Protein AF-A0A2E2W330-F1 (afdb_monomer_lite)

Secondary structure (DSSP, 8-state):
---SHHHHHHHHHHHHHHH--SSHHHHHHHHHHHHSEEEHHHHHHHS--SSSSGGGGHHHHHHHHHTSEEEE-S-TT--GGGS-HHHHHHHHHIIIII-TT--BTTB---SS-STTSEEEE-HHHHHHHHHHHHHHHHHHHHHHHHHHHHHHHHHHHHHHHHTS----

pLDDT: mean 71.26, std 13.0, range [30.3, 93.94]

Sequence (168 aa):
MHSNNYYDGKAIINILLVAMSISEPLRLLKALSVEGSLTCGQASELIKKKSNDHRDYHPLAILFCAGYVNIDTKDSSRTFASQGIHQLSIFLYMMLSLGPGKPYLGQFVSGSGFDKEILYITAEGHFKLDELAQKRSERIWAILIGIAVGISVAVISNHVIANVPVCN

Structure (mmCIF, N/CA/C/O backbone):
data_AF-A0A2E2W330-F1
#
_entry.id   AF-A0A2E2W330-F1
#
loop_
_atom_site.group_PDB
_atom_site.id
_atom_site.type_symbol
_atom_site.label_atom_id
_atom_site.label_alt_id
_atom_site.label_comp_id
_atom_site.label_asym_id
_atom_site.label_entity_id
_atom_site.label_seq_id
_atom_site.pdbx_PDB_ins_code
_atom_site.Cartn_x
_atom_site.Cartn_y
_atom_site.Cartn_z
_atom_site.occupancy
_atom_site.B_iso_or_equiv
_atom_site.auth_seq_id
_atom_site.auth_comp_id
_atom_site.auth_asym_id
_atom_site.auth_atom_id
_atom_site.pdbx_PDB_model_num
ATOM 1 N N . MET A 1 1 ? -30.738 9.451 -8.325 1.00 30.30 1 MET A N 1
ATOM 2 C CA . MET A 1 1 ? -29.560 9.843 -9.131 1.00 30.30 1 MET A CA 1
ATOM 3 C C . MET A 1 1 ? -28.392 10.123 -8.185 1.00 30.30 1 MET A C 1
ATOM 5 O O . MET A 1 1 ? -28.268 11.237 -7.708 1.00 30.30 1 MET A O 1
ATOM 9 N N . HIS A 1 2 ? -27.581 9.120 -7.837 1.00 33.72 2 HIS A N 1
ATOM 10 C CA . HIS A 1 2 ? -26.405 9.300 -6.967 1.00 33.72 2 HIS A CA 1
ATOM 11 C C . HIS A 1 2 ? -25.305 8.326 -7.403 1.00 33.72 2 HIS A C 1
ATOM 13 O O . HIS A 1 2 ? -25.147 7.255 -6.836 1.00 33.72 2 HIS A O 1
ATOM 19 N N . SER A 1 3 ? -24.596 8.649 -8.484 1.00 35.03 3 SER A N 1
ATOM 20 C CA . SER A 1 3 ? -23.411 7.890 -8.902 1.00 35.03 3 SER A CA 1
ATOM 21 C C . SER A 1 3 ? -22.588 8.727 -9.877 1.00 35.03 3 SER A C 1
ATOM 23 O O . SER A 1 3 ? -22.631 8.515 -11.080 1.00 35.03 3 SER A O 1
ATOM 25 N N . ASN A 1 4 ? -21.919 9.764 -9.368 1.00 33.81 4 ASN A N 1
ATOM 26 C CA . ASN A 1 4 ? -20.904 10.476 -10.158 1.00 33.81 4 ASN A CA 1
ATOM 27 C C . ASN A 1 4 ? -19.689 10.937 -9.334 1.00 33.81 4 ASN 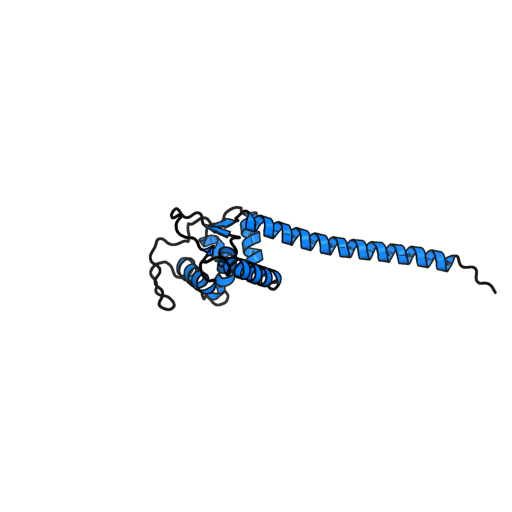A C 1
ATOM 29 O O . ASN A 1 4 ? -18.623 11.130 -9.896 1.00 33.81 4 ASN A O 1
ATOM 33 N N . ASN A 1 5 ? -19.792 11.019 -8.000 1.00 38.75 5 ASN A N 1
ATOM 34 C CA . ASN A 1 5 ? -18.665 11.416 -7.137 1.00 38.75 5 ASN A CA 1
ATOM 35 C C . ASN A 1 5 ? -17.733 10.263 -6.715 1.00 38.75 5 ASN A C 1
ATOM 37 O O . ASN A 1 5 ? -16.618 10.511 -6.268 1.00 38.75 5 ASN A O 1
ATOM 41 N N . TYR A 1 6 ? -18.157 9.001 -6.843 1.00 39.78 6 TYR A N 1
ATOM 42 C CA . TYR A 1 6 ? -17.355 7.854 -6.386 1.00 39.78 6 TYR A CA 1
ATOM 43 C C . TYR A 1 6 ? -16.160 7.561 -7.312 1.00 39.78 6 TYR A C 1
ATOM 45 O O . TYR A 1 6 ? -15.065 7.242 -6.850 1.00 39.78 6 TYR A O 1
ATOM 53 N N . TYR A 1 7 ? -16.350 7.731 -8.624 1.00 41.66 7 TYR A N 1
ATOM 54 C CA . TYR A 1 7 ? -15.298 7.516 -9.621 1.00 41.66 7 TYR A CA 1
ATOM 55 C C . TYR A 1 7 ? -14.249 8.635 -9.619 1.00 41.66 7 TYR A C 1
ATOM 57 O O . TYR A 1 7 ? -13.062 8.352 -9.775 1.00 41.66 7 TYR A O 1
ATOM 65 N N . ASP A 1 8 ? -14.668 9.877 -9.358 1.00 46.28 8 ASP A N 1
ATOM 66 C CA . ASP A 1 8 ? -13.765 11.029 -9.247 1.00 46.28 8 ASP A CA 1
ATOM 67 C C . ASP A 1 8 ? -12.887 10.924 -7.986 1.00 46.28 8 ASP A C 1
ATOM 69 O O . ASP A 1 8 ? -11.666 11.054 -8.042 1.00 46.28 8 ASP A O 1
ATOM 73 N N . GLY A 1 9 ? -13.475 10.502 -6.858 1.00 51.41 9 GLY A N 1
ATOM 74 C CA . GLY A 1 9 ? -12.732 10.189 -5.635 1.00 51.41 9 GLY A CA 1
ATOM 75 C C . GLY A 1 9 ? -11.683 9.089 -5.831 1.00 51.41 9 GLY A C 1
ATOM 76 O O . GLY A 1 9 ? -10.538 9.265 -5.422 1.00 51.41 9 GLY A O 1
ATOM 77 N N . LYS A 1 10 ? -12.018 7.982 -6.514 1.00 53.72 10 LYS A N 1
ATOM 78 C CA . LYS A 1 10 ? -11.046 6.915 -6.833 1.00 53.72 10 LYS A CA 1
ATOM 79 C C . LYS A 1 10 ? -9.922 7.409 -7.750 1.00 53.72 10 LYS A C 1
ATOM 81 O O . LYS A 1 10 ? -8.773 7.017 -7.547 1.00 53.72 10 LYS A O 1
ATOM 86 N N . ALA A 1 11 ? -10.218 8.266 -8.729 1.00 54.50 11 ALA A N 1
ATOM 87 C CA . ALA A 1 11 ? -9.212 8.849 -9.616 1.00 54.50 11 ALA A CA 1
ATOM 88 C C . ALA A 1 11 ? -8.276 9.803 -8.860 1.00 54.50 11 ALA A C 1
ATOM 90 O O . ALA A 1 11 ? -7.059 9.667 -8.968 1.00 54.50 11 ALA A O 1
ATOM 91 N N . ILE A 1 12 ? -8.823 10.691 -8.024 1.00 57.19 12 ILE A N 1
ATOM 92 C CA . ILE A 1 12 ? -8.052 11.599 -7.167 1.00 57.19 12 ILE A CA 1
ATOM 93 C C . ILE A 1 12 ? -7.207 10.808 -6.171 1.00 57.19 12 ILE A C 1
ATOM 95 O O . ILE A 1 12 ? -6.036 11.123 -6.002 1.00 57.19 12 ILE A O 1
ATOM 99 N N . ILE A 1 13 ? -7.748 9.748 -5.562 1.00 61.12 13 ILE A N 1
ATOM 100 C CA . ILE A 1 13 ? -7.004 8.868 -4.654 1.00 61.12 13 ILE A CA 1
ATOM 101 C C . ILE A 1 13 ? -5.895 8.136 -5.406 1.00 61.12 13 ILE A C 1
ATOM 103 O O . ILE A 1 13 ? -4.787 8.066 -4.892 1.00 61.12 13 ILE A O 1
ATOM 107 N N . ASN A 1 14 ? -6.138 7.643 -6.623 1.00 60.03 14 ASN A N 1
ATOM 108 C CA . ASN A 1 14 ? -5.099 7.027 -7.450 1.00 60.03 14 ASN A CA 1
ATOM 109 C C . ASN A 1 14 ? -4.003 8.022 -7.832 1.00 60.03 14 ASN A C 1
ATOM 111 O O . ASN A 1 14 ? -2.825 7.683 -7.753 1.00 60.03 14 ASN A O 1
ATOM 115 N N . ILE A 1 15 ? -4.371 9.248 -8.204 1.00 60.06 15 ILE A N 1
ATOM 116 C CA . ILE A 1 15 ? -3.423 10.325 -8.494 1.00 60.06 15 ILE A CA 1
ATOM 117 C C . ILE A 1 15 ? -2.651 10.689 -7.227 1.00 60.06 15 ILE A C 1
ATOM 119 O O . ILE A 1 15 ? -1.437 10.809 -7.299 1.00 60.06 15 ILE A O 1
ATOM 123 N N . LEU A 1 16 ? -3.295 10.775 -6.060 1.00 57.78 16 LEU A N 1
ATOM 124 C CA . LEU A 1 16 ? -2.633 10.990 -4.772 1.00 57.78 16 LEU A CA 1
ATOM 125 C C . LEU A 1 16 ? -1.706 9.828 -4.417 1.00 57.78 16 LEU A C 1
ATOM 127 O O . LEU A 1 16 ? -0.609 10.077 -3.946 1.00 57.78 16 LEU A O 1
ATOM 131 N N . LEU A 1 17 ? -2.093 8.576 -4.665 1.00 59.75 17 LEU A N 1
ATOM 132 C CA . LEU A 1 17 ? -1.270 7.396 -4.386 1.00 59.75 17 LEU A CA 1
ATOM 133 C C . LEU A 1 17 ? -0.041 7.330 -5.303 1.00 59.75 17 LEU A C 1
ATOM 135 O O . LEU A 1 17 ? 1.028 6.903 -4.880 1.00 59.75 17 LEU A O 1
ATOM 139 N N . VAL A 1 18 ? -0.199 7.753 -6.560 1.00 56.22 18 VAL A N 1
ATOM 140 C CA . VAL A 1 18 ? 0.872 7.803 -7.565 1.00 56.22 18 VAL A CA 1
ATOM 141 C C . VAL A 1 18 ? 1.773 9.029 -7.360 1.00 56.22 18 VAL A C 1
ATOM 143 O O . VAL A 1 18 ? 2.989 8.915 -7.496 1.00 56.22 18 VAL A O 1
ATOM 146 N N . ALA A 1 19 ? 1.204 10.183 -6.999 1.00 51.47 19 ALA A N 1
ATOM 147 C CA . ALA A 1 19 ? 1.928 11.419 -6.696 1.00 51.47 19 ALA A CA 1
ATOM 148 C C . ALA A 1 19 ? 2.640 11.344 -5.337 1.00 51.47 19 ALA A C 1
ATOM 150 O O . ALA A 1 19 ? 3.759 11.836 -5.198 1.00 51.47 19 ALA A O 1
ATOM 151 N N . MET A 1 20 ? 2.058 10.643 -4.359 1.00 52.72 20 MET A N 1
ATOM 152 C CA . MET A 1 20 ? 2.737 10.195 -3.141 1.00 52.72 20 MET A CA 1
ATOM 153 C C . MET A 1 20 ? 3.604 8.972 -3.449 1.00 52.72 20 MET A C 1
ATOM 155 O O . MET A 1 20 ? 3.450 7.896 -2.876 1.00 52.72 20 MET A O 1
ATOM 159 N N . SER A 1 21 ? 4.597 9.150 -4.319 1.00 45.47 21 SER A N 1
ATOM 160 C CA . SER A 1 21 ? 5.654 8.162 -4.566 1.00 45.47 21 SER A CA 1
ATOM 161 C C . SER A 1 21 ? 6.605 7.965 -3.356 1.00 45.47 21 SER A C 1
ATOM 163 O O . SER A 1 21 ? 7.706 7.437 -3.506 1.00 45.47 21 SER A O 1
ATOM 165 N N . ILE A 1 22 ? 6.203 8.372 -2.148 1.00 48.81 22 ILE A N 1
ATOM 166 C CA . ILE A 1 22 ? 6.927 8.293 -0.872 1.00 48.81 22 ILE A CA 1
ATOM 167 C C . ILE A 1 22 ? 5.837 8.144 0.205 1.00 48.81 22 ILE A C 1
ATOM 169 O O . ILE A 1 22 ? 4.972 9.001 0.306 1.00 48.81 22 ILE A O 1
ATOM 173 N N . SER A 1 23 ? 5.720 7.141 1.063 1.00 62.56 23 SER A N 1
ATOM 174 C CA . SER A 1 23 ? 6.437 5.888 1.313 1.00 62.56 23 SER A CA 1
ATOM 175 C C . SER A 1 23 ? 5.559 4.963 2.176 1.00 62.56 23 SER A C 1
ATOM 177 O O . SER A 1 23 ? 5.756 3.761 2.158 1.00 62.56 23 SER A O 1
ATOM 179 N N . GLU A 1 24 ? 4.573 5.485 2.912 1.00 68.50 24 GLU A N 1
ATOM 180 C CA . GLU A 1 24 ? 3.872 4.751 3.974 1.00 68.50 24 GLU A CA 1
ATOM 181 C C . GLU A 1 24 ? 2.694 3.870 3.507 1.00 68.50 24 GLU A C 1
ATOM 183 O O . GLU A 1 24 ? 2.729 2.677 3.803 1.00 68.50 24 GLU A O 1
ATOM 188 N N . PRO A 1 25 ? 1.687 4.353 2.741 1.00 68.69 25 PRO A N 1
ATOM 189 C CA . PRO A 1 25 ? 0.528 3.519 2.392 1.00 68.69 25 PRO A CA 1
ATOM 190 C C . PRO A 1 25 ? 0.916 2.344 1.487 1.00 68.69 25 PRO A C 1
ATOM 192 O O . PRO A 1 25 ? 0.421 1.236 1.659 1.00 68.69 25 PRO A O 1
ATOM 195 N N . LEU A 1 26 ? 1.869 2.544 0.571 1.00 70.06 26 LEU A N 1
ATOM 196 C CA . LEU A 1 26 ? 2.390 1.463 -0.266 1.00 70.06 26 LEU A CA 1
ATOM 197 C C . LEU A 1 26 ? 3.225 0.453 0.538 1.00 70.06 26 LEU A C 1
ATOM 199 O O . LEU A 1 26 ? 3.198 -0.735 0.232 1.00 70.06 26 LEU A O 1
ATOM 203 N N . ARG A 1 27 ? 3.974 0.902 1.558 1.00 72.38 27 ARG A N 1
ATOM 204 C CA . ARG A 1 27 ? 4.721 -0.002 2.450 1.00 72.38 27 ARG A CA 1
ATOM 205 C C . ARG A 1 27 ? 3.774 -0.858 3.278 1.00 72.38 27 ARG A C 1
ATOM 207 O O . ARG A 1 27 ? 4.003 -2.057 3.354 1.00 72.38 27 ARG A O 1
ATOM 214 N N . LEU A 1 28 ? 2.713 -0.262 3.821 1.00 74.69 28 LEU A N 1
ATOM 215 C CA . LEU A 1 28 ? 1.645 -0.977 4.525 1.00 74.69 28 LEU A CA 1
ATOM 216 C C . LEU A 1 28 ? 0.955 -1.990 3.614 1.00 74.69 28 LEU A C 1
ATOM 218 O O . LEU A 1 28 ? 0.833 -3.151 3.984 1.00 74.69 28 LEU A O 1
ATOM 222 N N . LEU A 1 29 ? 0.589 -1.586 2.395 1.00 73.19 29 LEU A N 1
ATOM 223 C CA . LEU A 1 29 ? -0.032 -2.488 1.426 1.00 73.19 29 LEU A CA 1
ATOM 224 C C . LEU A 1 29 ? 0.919 -3.625 1.016 1.00 73.19 29 LEU A C 1
ATOM 226 O O . LEU A 1 29 ? 0.519 -4.778 0.926 1.00 73.19 29 LEU A O 1
ATOM 230 N N . LYS A 1 30 ? 2.208 -3.340 0.816 1.00 73.25 30 LYS A N 1
ATOM 231 C CA . LYS A 1 30 ? 3.192 -4.380 0.496 1.00 73.25 30 LYS A CA 1
ATOM 232 C C . LYS A 1 30 ? 3.429 -5.330 1.673 1.00 73.25 30 LYS A C 1
ATOM 234 O O . LYS A 1 30 ? 3.554 -6.525 1.440 1.00 73.25 30 LYS A O 1
ATOM 239 N N . ALA A 1 31 ? 3.484 -4.820 2.904 1.00 73.12 31 ALA A N 1
ATOM 240 C CA . ALA A 1 31 ? 3.608 -5.641 4.108 1.00 73.12 31 ALA A CA 1
ATOM 241 C C . ALA A 1 31 ? 2.405 -6.584 4.247 1.00 73.12 31 ALA A C 1
ATOM 243 O O . ALA A 1 31 ? 2.591 -7.794 4.340 1.00 73.12 31 ALA A O 1
ATOM 244 N N . LEU A 1 32 ? 1.185 -6.053 4.094 1.00 75.06 32 LEU A N 1
ATOM 245 C CA . LEU A 1 32 ? -0.031 -6.866 4.076 1.00 75.06 32 LEU A CA 1
ATOM 246 C C . LEU A 1 32 ? -0.020 -7.933 2.979 1.00 75.06 32 LEU A C 1
ATOM 248 O O . LEU A 1 32 ? -0.467 -9.049 3.210 1.00 75.06 32 LEU A O 1
ATOM 252 N N . SER A 1 33 ? 0.490 -7.611 1.788 1.00 70.94 33 SER A N 1
ATOM 253 C CA . SER A 1 33 ? 0.550 -8.571 0.682 1.00 70.94 33 SER A CA 1
ATOM 254 C C . SER A 1 33 ? 1.536 -9.711 0.925 1.00 70.94 33 SER A C 1
ATOM 256 O O . SER A 1 33 ? 1.382 -10.760 0.307 1.00 70.94 33 SER A O 1
ATOM 258 N N . VAL A 1 34 ? 2.564 -9.506 1.752 1.00 70.62 34 VAL A N 1
ATOM 259 C CA . VAL A 1 34 ? 3.562 -10.537 2.070 1.00 70.62 34 VAL A CA 1
ATOM 260 C C . VAL A 1 34 ? 3.050 -11.464 3.171 1.00 70.62 34 VAL A C 1
ATOM 262 O O . VAL A 1 34 ? 3.248 -12.670 3.080 1.00 70.62 34 VAL A O 1
ATOM 265 N N . GLU A 1 35 ? 2.370 -10.920 4.181 1.00 69.62 35 GLU A N 1
ATOM 266 C CA . GLU A 1 35 ? 1.793 -11.711 5.279 1.00 69.62 35 GLU A CA 1
ATOM 267 C C . GLU A 1 35 ? 0.422 -12.319 4.937 1.00 69.62 35 GLU A C 1
ATOM 269 O O . GLU A 1 35 ? -0.033 -13.236 5.616 1.00 69.62 35 GLU A O 1
ATOM 274 N N . GLY A 1 36 ? -0.237 -11.852 3.872 1.00 60.12 36 GLY A N 1
ATOM 275 C CA . GLY A 1 36 ? -1.530 -12.347 3.384 1.00 60.12 36 GLY A CA 1
ATOM 276 C C . GLY A 1 36 ? -2.726 -11.862 4.211 1.00 60.12 36 GLY A C 1
ATOM 277 O O . GLY A 1 36 ? -3.750 -11.473 3.652 1.00 60.12 36 GLY A O 1
ATOM 278 N N . SER A 1 37 ? -2.586 -11.818 5.534 1.00 64.88 37 SER A N 1
ATOM 279 C CA . SER A 1 37 ? -3.577 -11.273 6.462 1.00 64.88 37 SER A CA 1
ATOM 280 C C . SER A 1 37 ? -2.900 -10.801 7.744 1.00 64.88 37 SER A C 1
ATOM 282 O O . SER A 1 37 ? -2.084 -11.526 8.310 1.00 64.88 37 SER A O 1
ATOM 284 N N . LEU A 1 38 ? -3.262 -9.614 8.222 1.00 71.50 38 LEU A N 1
ATOM 285 C CA . LEU A 1 38 ? -2.702 -9.006 9.428 1.00 71.50 38 LEU A CA 1
ATOM 286 C C . LEU A 1 38 ? -3.819 -8.613 10.382 1.00 71.50 38 LEU A C 1
ATOM 288 O O . LEU A 1 38 ? -4.886 -8.213 9.942 1.00 71.50 38 LEU A O 1
ATOM 292 N N . THR A 1 39 ? -3.589 -8.652 11.690 1.00 74.38 39 THR A N 1
ATOM 293 C CA . THR A 1 39 ? -4.549 -8.021 12.613 1.00 74.38 39 THR A CA 1
ATOM 294 C C . THR A 1 39 ? -4.453 -6.498 12.509 1.00 74.38 39 THR A C 1
ATOM 296 O O . THR A 1 39 ? -3.369 -5.948 12.285 1.00 74.38 39 THR A O 1
ATOM 299 N N . CYS A 1 40 ? -5.561 -5.776 12.692 1.00 68.50 40 CYS A N 1
ATOM 300 C CA . CYS A 1 40 ? -5.532 -4.310 12.672 1.00 68.50 40 CYS A CA 1
ATOM 301 C C . CYS A 1 40 ? -4.606 -3.733 13.760 1.00 68.50 40 CYS A C 1
ATOM 303 O O . CYS A 1 40 ? -4.018 -2.669 13.560 1.00 68.50 40 CYS A O 1
ATOM 305 N N . GLY A 1 41 ? -4.427 -4.442 14.883 1.00 65.94 41 GLY A N 1
ATOM 306 C CA . GLY A 1 41 ? -3.435 -4.102 15.905 1.00 65.94 41 GLY A CA 1
ATOM 307 C C . GLY A 1 41 ? -2.005 -4.116 15.357 1.00 65.94 41 GLY A C 1
ATOM 308 O O . GLY A 1 41 ? -1.309 -3.105 15.453 1.00 65.94 41 GLY A O 1
ATOM 309 N N . GLN A 1 42 ? -1.602 -5.200 14.686 1.00 70.06 42 GLN A N 1
ATOM 310 C CA . GLN A 1 42 ? -0.287 -5.307 14.037 1.00 70.06 42 GLN A CA 1
ATOM 311 C C . GLN A 1 42 ? -0.118 -4.285 12.906 1.00 70.06 42 GLN A C 1
ATOM 313 O O . GLN A 1 42 ? 0.933 -3.657 12.783 1.00 70.06 42 GLN A O 1
ATOM 318 N N . ALA A 1 43 ? -1.170 -4.038 12.119 1.00 71.44 43 ALA A N 1
ATOM 319 C CA . ALA A 1 43 ? -1.155 -2.988 11.104 1.00 71.44 43 ALA A CA 1
ATOM 320 C C . ALA A 1 43 ? -0.923 -1.594 11.719 1.00 71.44 43 ALA A C 1
ATOM 322 O O . ALA A 1 43 ? -0.252 -0.763 11.110 1.00 71.44 43 ALA A O 1
ATOM 323 N N . SER A 1 44 ? -1.414 -1.339 12.939 1.00 71.62 44 SER A N 1
ATOM 324 C CA . SER A 1 44 ? -1.143 -0.087 13.659 1.00 71.62 44 SER A CA 1
ATOM 325 C C . SER A 1 44 ? 0.304 0.039 14.150 1.00 71.62 44 SER A C 1
ATOM 327 O O . SER A 1 44 ? 0.822 1.152 14.230 1.00 71.62 44 SER A O 1
ATOM 329 N N . GLU A 1 45 ? 0.978 -1.076 14.447 1.00 74.94 45 GLU A N 1
ATOM 330 C CA . GLU A 1 45 ? 2.397 -1.091 14.833 1.00 74.94 45 GLU A CA 1
ATOM 331 C C . GLU A 1 45 ? 3.319 -0.824 13.639 1.00 74.94 45 GLU A C 1
ATOM 333 O O . GLU A 1 45 ? 4.355 -0.175 13.778 1.00 74.94 45 GLU A O 1
ATOM 338 N N . LEU A 1 46 ? 2.909 -1.267 12.447 1.00 71.88 46 LEU A N 1
ATOM 339 C CA . LEU A 1 46 ? 3.581 -0.973 11.179 1.00 71.88 46 LEU A CA 1
ATOM 340 C C . LEU A 1 46 ? 3.505 0.514 10.792 1.00 71.88 46 LEU A C 1
ATOM 342 O O . LEU A 1 46 ? 4.334 0.986 10.008 1.00 71.88 46 LEU A O 1
ATOM 346 N N . ILE A 1 47 ? 2.540 1.265 11.334 1.00 75.75 47 ILE A N 1
ATOM 347 C CA . ILE A 1 47 ? 2.424 2.710 11.118 1.00 75.75 47 ILE A CA 1
ATOM 348 C C . ILE A 1 47 ? 3.478 3.435 11.955 1.00 75.75 47 ILE A C 1
ATOM 350 O O . ILE A 1 47 ? 3.492 3.385 13.187 1.00 75.75 47 ILE A O 1
ATOM 354 N N . LYS A 1 48 ? 4.339 4.206 11.285 1.00 69.44 48 LYS A N 1
ATOM 355 C CA . LYS A 1 48 ? 5.311 5.057 11.968 1.00 69.44 48 LYS A CA 1
ATOM 356 C C . LYS A 1 48 ? 4.599 6.216 12.677 1.00 69.44 48 LYS A C 1
ATOM 358 O O . LYS A 1 48 ? 4.261 7.218 12.051 1.00 69.44 48 LYS A O 1
ATOM 363 N N . LYS A 1 49 ? 4.421 6.103 13.995 1.00 72.31 49 LYS A N 1
ATOM 364 C CA . LYS A 1 49 ? 3.837 7.157 14.842 1.00 72.31 49 LYS A CA 1
ATOM 365 C C . LYS A 1 49 ? 4.766 8.374 14.863 1.00 72.31 49 LYS A C 1
ATOM 367 O O . LYS A 1 49 ? 5.851 8.312 15.440 1.00 72.31 49 LYS A O 1
ATOM 372 N N . LYS A 1 50 ? 4.378 9.462 14.190 1.00 67.94 50 LYS A N 1
ATOM 373 C CA . LYS A 1 50 ? 5.183 10.692 14.096 1.00 67.94 50 LYS A CA 1
ATOM 374 C C . LYS A 1 50 ? 4.589 11.814 14.933 1.00 67.94 50 LYS A C 1
ATOM 376 O O . LYS A 1 50 ? 5.339 12.544 15.573 1.00 67.94 50 LYS A O 1
ATOM 381 N N . SER A 1 51 ? 3.267 11.953 14.913 1.00 67.38 51 SER A N 1
ATOM 382 C CA . SER A 1 51 ? 2.555 13.025 15.610 1.00 67.38 51 SER A CA 1
ATOM 383 C C . SER A 1 51 ? 1.746 12.523 16.809 1.00 67.38 51 SER A C 1
ATOM 385 O O . SER A 1 51 ? 1.239 13.345 17.569 1.0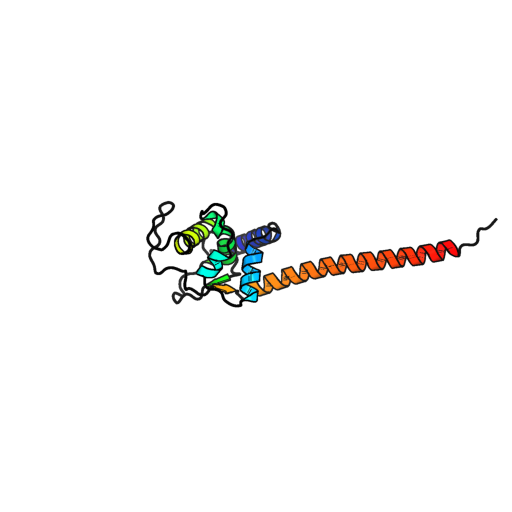0 67.38 51 SER A O 1
ATOM 387 N N . ASN A 1 52 ? 1.628 11.199 16.973 1.00 74.25 52 ASN A N 1
ATOM 388 C CA . ASN A 1 52 ? 0.752 10.531 17.938 1.00 74.25 52 ASN A CA 1
ATOM 389 C C . ASN A 1 52 ? -0.709 10.996 17.822 1.00 74.25 52 ASN A C 1
ATOM 391 O O . ASN A 1 52 ? -1.421 11.116 18.818 1.00 74.25 52 ASN A O 1
ATOM 395 N N . ASP A 1 53 ? -1.128 11.279 16.590 1.00 77.88 53 ASP A N 1
ATOM 396 C CA . ASP A 1 53 ? -2.403 11.906 16.253 1.00 77.88 53 ASP A CA 1
ATOM 397 C C . ASP A 1 53 ? -3.087 11.154 15.096 1.00 77.88 53 ASP A C 1
ATOM 399 O O . ASP A 1 53 ? -2.453 10.361 14.397 1.00 77.88 53 ASP A O 1
ATOM 403 N N . HIS A 1 54 ? -4.368 11.431 14.841 1.00 78.88 54 HIS A N 1
ATOM 404 C CA . HIS A 1 54 ? -5.171 10.802 13.783 1.00 78.88 54 HIS A CA 1
ATOM 405 C C . HIS A 1 54 ? -4.542 10.890 12.385 1.00 78.88 54 HIS A C 1
ATOM 407 O O . HIS A 1 54 ? -4.751 10.020 11.538 1.00 78.88 54 HIS A O 1
ATOM 413 N N . ARG A 1 55 ? -3.700 11.902 12.156 1.00 78.38 55 ARG A N 1
ATOM 414 C CA . ARG A 1 55 ? -2.942 12.101 10.914 1.00 78.38 55 ARG A CA 1
ATOM 415 C C . ARG A 1 55 ? -1.976 10.956 10.610 1.00 78.38 55 ARG A C 1
ATOM 417 O O . ARG A 1 55 ? -1.726 10.687 9.437 1.00 78.38 55 ARG A O 1
ATOM 424 N N . ASP A 1 56 ? -1.477 10.260 11.631 1.00 79.38 56 ASP A N 1
ATOM 425 C CA . ASP A 1 56 ? -0.603 9.096 11.449 1.00 79.38 56 ASP A CA 1
ATOM 426 C C . ASP A 1 56 ? -1.368 7.920 10.803 1.00 79.38 56 ASP A C 1
ATOM 428 O O . ASP A 1 56 ? -0.778 7.111 10.093 1.00 79.38 56 ASP A O 1
ATOM 432 N N . TYR A 1 57 ? -2.697 7.871 10.959 1.00 80.38 57 TYR A N 1
ATOM 433 C CA . TYR A 1 57 ? -3.578 6.832 10.408 1.00 80.38 57 TYR A CA 1
ATOM 434 C C . TYR A 1 57 ? -4.177 7.201 9.044 1.00 80.38 57 TYR A C 1
ATOM 436 O O . TYR A 1 57 ? -4.885 6.402 8.429 1.00 80.38 57 TYR A O 1
ATOM 444 N N . HIS A 1 58 ? -3.859 8.387 8.523 1.00 82.62 58 HIS A N 1
ATOM 445 C CA . HIS A 1 58 ? -4.285 8.833 7.198 1.00 82.62 58 HIS A CA 1
ATOM 446 C C . HIS A 1 58 ? -3.859 7.882 6.057 1.00 82.62 58 HIS A C 1
ATOM 448 O O . HIS A 1 58 ? -4.679 7.626 5.174 1.00 82.62 58 HIS A O 1
ATOM 454 N N . PRO A 1 59 ? -2.639 7.293 6.053 1.00 78.62 59 PRO A N 1
ATOM 455 C CA . PRO A 1 59 ? -2.245 6.304 5.049 1.00 78.62 59 PRO A CA 1
ATOM 456 C C . PRO A 1 59 ? -3.165 5.082 5.028 1.00 78.62 59 PRO A C 1
ATOM 458 O O . PRO A 1 59 ? -3.554 4.627 3.957 1.00 78.62 59 PRO A O 1
ATOM 461 N N . LEU A 1 60 ? -3.547 4.582 6.205 1.00 80.12 60 LEU A N 1
ATOM 462 C CA . LEU A 1 60 ? -4.430 3.427 6.332 1.00 80.12 60 LEU A CA 1
ATOM 463 C C . LEU A 1 60 ? -5.858 3.782 5.891 1.00 80.12 60 LEU A C 1
ATOM 465 O O . LEU A 1 60 ? -6.465 3.045 5.119 1.00 80.12 60 LEU A O 1
ATOM 469 N N . ALA A 1 61 ? -6.355 4.957 6.286 1.00 81.62 61 ALA A N 1
ATOM 470 C CA . ALA A 1 61 ? -7.655 5.465 5.852 1.00 81.62 61 ALA A CA 1
ATOM 471 C C . ALA A 1 61 ? -7.759 5.593 4.321 1.00 81.62 61 ALA A C 1
ATOM 473 O O . ALA A 1 61 ? -8.787 5.247 3.742 1.00 81.62 61 ALA A O 1
ATOM 474 N N . ILE A 1 62 ? -6.691 6.036 3.649 1.00 81.19 62 ILE A N 1
ATOM 475 C CA . ILE A 1 62 ? -6.651 6.105 2.181 1.00 81.19 62 ILE A CA 1
ATOM 476 C C . ILE A 1 62 ? -6.786 4.713 1.558 1.00 81.19 62 ILE A C 1
ATOM 478 O O . ILE A 1 62 ? -7.534 4.566 0.595 1.00 81.19 62 ILE A O 1
ATOM 482 N N . LEU A 1 63 ? -6.100 3.696 2.092 1.00 79.38 63 LEU A N 1
ATOM 483 C CA . LEU A 1 63 ? -6.174 2.326 1.566 1.00 79.38 63 LEU A CA 1
ATOM 484 C C . LEU A 1 63 ? -7.592 1.747 1.660 1.00 79.38 63 LEU A C 1
ATOM 486 O O . LEU A 1 63 ? -8.053 1.104 0.717 1.00 79.38 63 LEU A O 1
ATOM 490 N N . PHE A 1 64 ? -8.296 2.033 2.756 1.00 81.19 64 PHE A N 1
ATOM 491 C CA . PHE A 1 64 ? -9.703 1.673 2.926 1.00 81.19 64 PHE A CA 1
ATOM 492 C C . PHE A 1 64 ? -10.634 2.429 1.978 1.00 81.19 64 PHE A C 1
ATOM 494 O O . PHE A 1 64 ? -11.477 1.816 1.330 1.00 81.19 64 PHE A O 1
ATOM 501 N N . CYS A 1 65 ? -10.475 3.751 1.864 1.00 77.44 65 CYS A N 1
ATOM 502 C CA . CYS A 1 65 ? -11.293 4.567 0.960 1.00 77.44 65 CYS A CA 1
ATOM 503 C C . CYS A 1 65 ? -11.078 4.169 -0.507 1.00 77.44 65 CYS A C 1
ATOM 505 O O . CYS A 1 65 ? -12.016 4.172 -1.300 1.00 77.44 65 CYS A O 1
ATOM 507 N N . ALA A 1 66 ? -9.845 3.801 -0.868 1.00 74.88 66 ALA A N 1
ATOM 508 C CA . ALA A 1 66 ? -9.503 3.303 -2.196 1.00 74.88 66 ALA A CA 1
ATOM 509 C C . ALA A 1 66 ? -10.093 1.914 -2.488 1.00 74.88 66 ALA A C 1
ATOM 511 O O . ALA A 1 66 ? -10.209 1.546 -3.654 1.00 74.88 66 ALA A O 1
ATOM 512 N N . GLY A 1 67 ? -10.452 1.155 -1.447 1.00 75.06 67 GLY A N 1
ATOM 513 C CA . GLY A 1 67 ? -10.927 -0.222 -1.560 1.00 75.06 67 GLY A CA 1
ATOM 514 C C . GLY A 1 67 ? -9.814 -1.261 -1.702 1.00 75.06 67 GLY A C 1
ATOM 515 O O . GLY A 1 67 ? -10.109 -2.407 -2.018 1.00 75.06 67 GLY A O 1
ATOM 516 N N . TYR A 1 68 ? -8.547 -0.902 -1.464 1.00 76.06 68 TYR A N 1
ATOM 517 C CA . TYR A 1 68 ? -7.407 -1.828 -1.570 1.00 76.06 68 TYR A CA 1
ATOM 518 C C . TYR A 1 68 ? -7.285 -2.780 -0.381 1.00 76.06 68 TYR A C 1
ATOM 520 O O . TYR A 1 68 ? -6.672 -3.841 -0.488 1.00 76.06 68 TYR A O 1
ATOM 528 N N . VAL A 1 69 ? -7.851 -2.385 0.755 1.00 78.69 69 VAL A N 1
ATOM 529 C CA . VAL A 1 69 ? -7.802 -3.129 2.008 1.00 78.69 69 VAL A CA 1
ATOM 530 C C . VAL A 1 69 ? -9.201 -3.166 2.599 1.00 78.69 69 VAL A C 1
ATOM 532 O O . VAL A 1 69 ? -9.938 -2.181 2.519 1.00 78.69 69 VAL A O 1
ATOM 535 N N . ASN A 1 70 ? -9.563 -4.303 3.183 1.00 78.56 70 ASN A N 1
ATOM 536 C CA . ASN A 1 70 ? -10.827 -4.477 3.875 1.00 78.56 70 ASN A CA 1
ATOM 537 C C . ASN A 1 70 ? -10.619 -5.262 5.177 1.00 78.56 70 ASN A C 1
ATOM 539 O O . ASN A 1 70 ? -9.552 -5.832 5.408 1.00 78.56 70 ASN A O 1
ATOM 543 N N . ILE A 1 71 ? -11.625 -5.244 6.046 1.00 76.25 71 ILE A N 1
ATOM 544 C CA . ILE A 1 71 ? -11.601 -5.962 7.318 1.00 76.25 71 ILE A CA 1
ATOM 545 C C . ILE A 1 71 ? -12.642 -7.068 7.288 1.00 76.25 71 ILE A C 1
ATOM 547 O O . ILE A 1 71 ? -13.767 -6.866 6.829 1.00 76.25 71 ILE A O 1
ATOM 551 N N . ASP A 1 72 ? -12.260 -8.233 7.800 1.00 69.94 72 ASP A N 1
ATOM 552 C CA . ASP A 1 72 ? -13.184 -9.327 8.057 1.00 69.94 72 ASP A CA 1
ATOM 553 C C . ASP A 1 72 ? -13.869 -9.072 9.400 1.00 69.94 72 ASP A C 1
ATOM 555 O O . ASP A 1 72 ? -13.453 -9.551 10.458 1.00 69.94 72 ASP A O 1
ATOM 559 N N . THR A 1 73 ? -14.872 -8.196 9.368 1.00 65.69 73 THR A N 1
ATOM 560 C CA . THR A 1 73 ? -15.738 -7.954 10.517 1.00 65.69 73 THR A CA 1
ATOM 561 C C . THR A 1 73 ? -16.991 -8.812 10.380 1.00 65.69 73 THR A C 1
ATOM 563 O O . THR A 1 73 ? -17.557 -8.960 9.297 1.00 65.69 73 THR A O 1
ATOM 566 N N . LYS A 1 74 ? -17.474 -9.356 11.503 1.00 55.28 74 LYS A N 1
ATOM 567 C CA . LYS A 1 74 ? -18.744 -10.108 11.552 1.00 55.28 74 LYS A CA 1
ATOM 568 C C . LYS A 1 74 ? -19.949 -9.252 11.152 1.00 55.28 74 LYS A C 1
ATOM 570 O O . LYS A 1 74 ? -21.029 -9.780 10.900 1.00 55.28 74 LYS A O 1
ATOM 575 N N . ASP A 1 75 ? -19.765 -7.938 11.131 1.00 55.34 75 ASP A N 1
ATOM 576 C CA . ASP A 1 75 ? -20.786 -6.946 10.866 1.00 55.34 75 ASP A CA 1
ATOM 577 C C . ASP A 1 75 ? -20.672 -6.461 9.410 1.00 55.34 75 ASP A C 1
ATOM 579 O O . ASP A 1 75 ? -20.068 -5.430 9.110 1.00 55.34 75 ASP A O 1
ATOM 583 N N . SER A 1 76 ? -21.267 -7.217 8.481 1.00 49.09 76 SER A N 1
ATOM 584 C CA . SER A 1 76 ? -21.252 -6.957 7.027 1.00 49.09 76 SER A CA 1
ATOM 585 C C . SER A 1 76 ? -21.841 -5.595 6.610 1.00 49.09 76 SER A C 1
ATOM 587 O O . SER A 1 76 ? -21.886 -5.269 5.426 1.00 49.09 7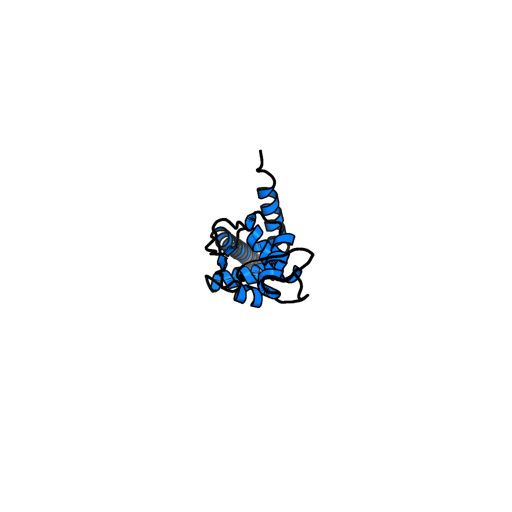6 SER A O 1
ATOM 589 N N . SER A 1 77 ? -22.326 -4.805 7.571 1.00 46.22 77 SER A N 1
ATOM 590 C CA . SER A 1 77 ? -22.913 -3.478 7.394 1.00 46.22 77 SER A CA 1
ATOM 591 C C . SER A 1 77 ? -21.878 -2.343 7.343 1.00 46.22 77 SER A C 1
ATOM 593 O O . SER A 1 77 ? -22.178 -1.257 6.838 1.00 46.22 77 SER A O 1
ATOM 595 N N . ARG A 1 78 ? -20.645 -2.558 7.828 1.00 58.09 78 ARG A N 1
ATOM 596 C CA . ARG A 1 78 ? -19.622 -1.501 7.906 1.00 58.09 78 ARG A CA 1
ATOM 597 C C . ARG A 1 78 ? -18.824 -1.387 6.614 1.00 58.09 78 ARG A C 1
ATOM 599 O O . ARG A 1 78 ? -17.754 -1.963 6.460 1.00 58.09 78 ARG A O 1
ATOM 606 N N . THR A 1 79 ? -19.331 -0.583 5.684 1.00 58.12 79 THR A N 1
ATOM 607 C CA . THR A 1 79 ? -18.581 -0.239 4.469 1.00 58.12 79 THR A CA 1
ATOM 608 C C . THR A 1 79 ? -17.715 0.996 4.720 1.00 58.12 79 THR A C 1
ATOM 610 O O . THR A 1 79 ? -18.209 2.121 4.751 1.00 58.12 79 THR A O 1
ATOM 613 N N . PHE A 1 80 ? -16.404 0.805 4.879 1.00 67.00 80 PHE A N 1
ATOM 614 C CA . PHE A 1 80 ? -15.450 1.910 5.070 1.00 67.00 80 PHE A CA 1
ATOM 615 C C . PHE A 1 80 ? -15.140 2.677 3.777 1.00 67.00 80 PHE A C 1
ATOM 617 O O . PHE A 1 80 ? -14.692 3.819 3.830 1.00 67.00 80 PHE A O 1
ATOM 624 N N . ALA A 1 81 ? -15.439 2.089 2.614 1.00 59.28 81 ALA A N 1
ATOM 625 C CA . ALA A 1 81 ? -15.166 2.680 1.304 1.00 59.28 81 ALA A CA 1
ATOM 626 C C . ALA A 1 81 ? -16.001 3.939 0.989 1.00 59.28 81 ALA A C 1
ATOM 628 O O . ALA A 1 81 ? -15.657 4.677 0.069 1.00 59.28 81 ALA A O 1
ATOM 629 N N . SER A 1 82 ? -17.096 4.196 1.718 1.00 62.31 82 SER A N 1
ATOM 630 C CA . SER A 1 82 ? -17.920 5.402 1.533 1.00 62.31 82 SER A CA 1
ATOM 631 C C . SER A 1 82 ? -17.608 6.517 2.533 1.00 62.31 82 SER A C 1
ATOM 633 O O . SER A 1 82 ? -18.226 7.580 2.464 1.00 62.31 82 SER A O 1
ATOM 635 N N . GLN A 1 83 ? -16.715 6.280 3.497 1.00 67.06 83 GLN A N 1
ATOM 636 C CA . GLN A 1 83 ? -16.378 7.267 4.518 1.00 67.06 83 GLN A CA 1
ATOM 637 C C . GLN A 1 83 ? -15.275 8.199 4.012 1.00 67.06 83 GLN A C 1
ATOM 639 O O . GLN A 1 83 ? -14.373 7.785 3.292 1.00 67.06 83 GLN A O 1
ATOM 644 N N . GLY A 1 84 ? -15.341 9.481 4.379 1.00 74.50 84 GLY A N 1
ATOM 645 C CA . GLY A 1 84 ? -14.282 10.427 4.034 1.00 74.50 84 GLY A CA 1
ATOM 646 C C . GLY A 1 84 ? -12.974 10.075 4.747 1.00 74.50 84 GLY A C 1
ATOM 647 O O . GLY A 1 84 ? -12.990 9.730 5.929 1.00 74.50 84 GLY A O 1
ATOM 648 N N . ILE A 1 85 ? -11.835 10.233 4.060 1.00 76.81 85 ILE A N 1
ATOM 649 C CA . ILE A 1 85 ? -10.492 9.874 4.565 1.00 76.81 85 ILE A CA 1
ATOM 650 C C . ILE A 1 85 ? -10.236 10.454 5.966 1.00 76.81 85 ILE A C 1
ATOM 652 O O . ILE A 1 85 ? -9.731 9.766 6.851 1.00 76.81 85 ILE A O 1
ATOM 656 N N . HIS A 1 86 ? -10.637 11.707 6.188 1.00 78.69 86 HIS A N 1
ATOM 657 C CA . HIS A 1 86 ? -10.479 12.383 7.473 1.00 78.69 86 HIS A CA 1
ATOM 658 C C . HIS A 1 86 ? -11.270 11.697 8.598 1.00 78.69 86 HIS A C 1
ATOM 660 O O . HIS A 1 86 ? -10.706 11.380 9.644 1.00 78.69 86 HIS A O 1
ATOM 666 N N . GLN A 1 87 ? -12.558 11.415 8.378 1.00 78.56 87 GLN A N 1
ATOM 667 C CA . GLN A 1 87 ? -13.407 10.740 9.367 1.00 78.56 87 GLN A CA 1
ATOM 668 C C . GLN A 1 87 ? -12.895 9.332 9.670 1.00 78.56 87 GLN A C 1
ATOM 670 O O . GLN A 1 87 ? -12.815 8.941 10.833 1.00 78.56 87 GLN A O 1
ATOM 675 N N . LEU A 1 88 ? -12.470 8.607 8.637 1.00 81.19 88 LEU A N 1
ATOM 676 C CA . LEU A 1 88 ? -11.942 7.263 8.800 1.00 81.19 88 LEU A CA 1
ATOM 677 C C . LEU A 1 88 ? -10.599 7.253 9.544 1.00 81.19 88 LEU A C 1
ATOM 679 O O . LEU A 1 88 ? -10.367 6.383 10.377 1.00 81.19 88 LEU A O 1
ATOM 683 N N . SER A 1 89 ? -9.733 8.243 9.309 1.00 81.81 89 SER A N 1
ATOM 684 C CA . SER A 1 89 ? -8.463 8.377 10.037 1.00 81.81 89 SER A CA 1
ATOM 685 C C . SER A 1 89 ? -8.670 8.636 11.533 1.00 81.81 89 SER A C 1
ATOM 687 O O . SER A 1 89 ? -7.974 8.049 12.361 1.00 81.81 89 SER A O 1
ATOM 689 N N . ILE A 1 90 ? -9.678 9.443 11.887 1.00 81.81 90 ILE A N 1
ATOM 690 C CA . ILE A 1 90 ? -10.079 9.683 13.279 1.00 81.81 90 ILE A CA 1
ATOM 691 C C . ILE A 1 90 ? -10.624 8.398 13.898 1.00 81.81 90 ILE A C 1
ATOM 693 O O . ILE A 1 90 ? -10.193 8.013 14.984 1.00 81.81 90 ILE A O 1
ATOM 697 N N . PHE A 1 91 ? -11.517 7.704 13.192 1.00 80.25 91 PHE A N 1
ATOM 698 C CA . PHE A 1 91 ? -12.081 6.439 13.654 1.00 80.25 91 PHE A CA 1
ATOM 699 C C . PHE A 1 91 ? -10.990 5.391 13.926 1.00 80.25 91 PHE A C 1
ATOM 701 O O . PHE A 1 91 ? -10.959 4.800 15.005 1.00 80.25 91 PHE A O 1
ATOM 708 N N . LEU A 1 92 ? -10.055 5.208 12.988 1.00 79.44 92 LEU A N 1
ATOM 709 C CA . LEU A 1 92 ? -8.930 4.279 13.127 1.00 79.44 92 LEU A CA 1
ATOM 710 C C . LEU A 1 92 ? -8.035 4.647 14.314 1.00 79.44 92 LEU A C 1
ATOM 712 O O . LEU A 1 92 ? -7.667 3.775 15.096 1.00 79.44 92 LEU A O 1
ATOM 716 N N . TYR A 1 93 ? -7.731 5.933 14.497 1.00 81.06 93 TYR A N 1
ATOM 717 C CA . TYR A 1 93 ? -6.944 6.407 15.635 1.00 81.06 93 TYR A CA 1
ATOM 718 C C . TYR A 1 93 ? -7.632 6.146 16.978 1.00 81.06 93 TYR A C 1
ATOM 720 O O . TYR A 1 93 ? -7.000 5.664 17.921 1.00 81.06 93 TYR A O 1
ATOM 728 N N . MET A 1 94 ? -8.938 6.407 17.062 1.00 78.12 94 MET A N 1
ATOM 729 C CA . MET A 1 94 ? -9.719 6.142 18.269 1.00 78.12 94 MET A CA 1
ATOM 730 C C . MET A 1 94 ? -9.749 4.647 18.600 1.00 78.12 94 MET A C 1
ATOM 732 O O . MET A 1 94 ? -9.528 4.265 19.748 1.00 78.12 94 MET A O 1
ATOM 736 N N . MET A 1 95 ? -9.966 3.803 17.591 1.00 76.25 95 MET A N 1
ATOM 737 C CA . MET A 1 95 ? -10.120 2.361 17.774 1.00 76.25 95 MET A CA 1
ATOM 738 C C . MET A 1 95 ? -8.804 1.614 18.012 1.00 76.25 95 MET A C 1
ATOM 740 O O . MET A 1 95 ? -8.802 0.643 18.765 1.00 76.25 95 MET A O 1
ATOM 744 N N . LEU A 1 96 ? -7.699 2.050 17.398 1.00 75.81 96 LEU A N 1
ATOM 745 C CA . LEU A 1 96 ? -6.402 1.361 17.461 1.00 75.81 96 LEU A CA 1
ATOM 746 C C . LEU A 1 96 ? -5.424 1.991 18.460 1.00 75.81 96 LEU A C 1
ATOM 748 O O . LEU A 1 96 ? -4.591 1.283 19.017 1.00 75.81 96 LEU A O 1
ATOM 752 N N . SER A 1 97 ? -5.507 3.306 18.703 1.00 75.75 97 SER A N 1
ATOM 753 C CA . SER A 1 97 ? -4.535 4.023 19.543 1.00 75.75 97 SER A CA 1
ATOM 754 C C . SER A 1 97 ? -5.085 4.433 20.910 1.00 75.75 97 SER A C 1
ATOM 756 O O . SER A 1 97 ? -4.386 4.281 21.909 1.00 75.75 97 SER A O 1
ATOM 758 N N . LEU A 1 98 ? -6.306 4.981 20.987 1.00 73.62 98 LEU A N 1
ATOM 759 C CA . LEU A 1 98 ? -6.878 5.447 22.265 1.00 73.62 98 LEU A CA 1
ATOM 760 C C . LEU A 1 98 ? -7.572 4.343 23.066 1.00 73.62 98 LEU A C 1
ATOM 762 O O . LEU A 1 98 ? -7.554 4.388 24.306 1.00 73.62 98 LEU A O 1
ATOM 766 N N . GLY A 1 99 ? -8.191 3.403 22.355 1.00 66.62 99 GLY A N 1
ATOM 767 C CA . GLY A 1 99 ? -9.112 2.411 22.895 1.00 66.62 99 GLY A CA 1
ATOM 768 C C . GLY A 1 99 ? -10.573 2.893 22.862 1.00 66.62 99 GLY A C 1
ATOM 769 O O . GLY A 1 99 ? -10.834 4.101 22.907 1.00 66.62 99 GLY A O 1
ATOM 770 N N . PRO A 1 100 ? -11.540 1.960 22.784 1.00 66.94 100 PRO A N 1
ATOM 771 C CA . PRO A 1 100 ? -12.960 2.282 22.659 1.00 66.94 100 PRO A CA 1
ATOM 772 C C . PRO A 1 100 ? -13.484 3.078 23.865 1.00 66.94 100 PRO A C 1
ATOM 774 O O . PRO A 1 100 ? -13.054 2.872 24.999 1.00 66.94 100 PRO A O 1
ATOM 777 N N . GLY A 1 101 ? -14.438 3.983 23.625 1.00 63.44 101 GLY A N 1
ATOM 778 C CA . GLY A 1 101 ? -15.114 4.747 24.680 1.00 63.44 101 GLY A CA 1
ATOM 779 C C . GLY A 1 101 ? -14.405 6.019 25.160 1.00 63.44 101 GLY A C 1
ATOM 780 O O . GLY A 1 101 ? -14.879 6.648 26.104 1.00 63.44 101 GLY A O 1
ATOM 781 N N . LYS A 1 102 ? -13.302 6.439 24.526 1.00 70.31 102 LYS A N 1
ATOM 782 C CA . LYS A 1 102 ? -12.702 7.759 24.781 1.00 70.31 102 LYS A CA 1
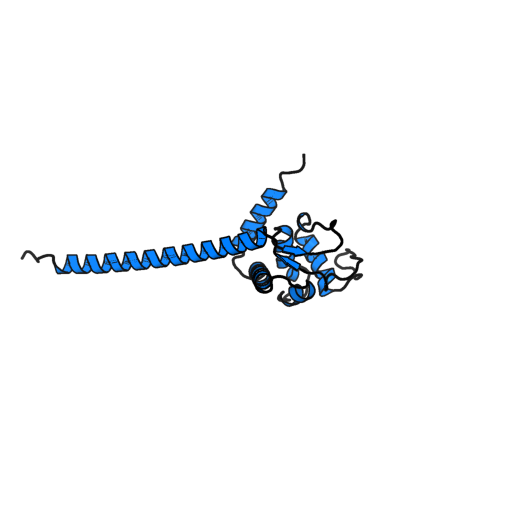ATOM 783 C C . LYS A 1 102 ? -13.197 8.787 23.761 1.00 70.31 102 LYS A C 1
ATOM 785 O O . LYS A 1 102 ? -13.125 8.511 22.565 1.00 70.31 102 LYS A O 1
ATOM 790 N N . PRO A 1 103 ? -13.674 9.967 24.196 1.00 74.12 103 PRO A N 1
ATOM 791 C CA . PRO A 1 103 ? -14.057 11.026 23.276 1.00 74.12 103 PRO A CA 1
ATOM 792 C C . PRO A 1 103 ? -12.811 11.637 22.627 1.00 74.12 103 PRO A C 1
ATOM 794 O O . PRO A 1 103 ? -11.830 11.940 23.306 1.00 74.12 103 PRO A O 1
ATOM 797 N N . TYR A 1 104 ? -12.860 11.849 21.316 1.00 75.25 104 TYR A N 1
ATOM 798 C CA . TYR A 1 104 ? -11.790 12.506 20.569 1.00 75.25 104 TYR A CA 1
ATOM 799 C C . TYR A 1 104 ? -12.404 13.384 19.473 1.00 75.25 104 TYR A C 1
ATOM 801 O O . TYR A 1 104 ? -13.287 12.938 18.745 1.00 75.25 104 TYR A O 1
ATOM 809 N N . LEU A 1 105 ? -12.005 14.662 19.407 1.00 75.81 105 LEU A N 1
ATOM 810 C CA . LEU A 1 105 ? -12.605 15.683 18.522 1.00 75.81 105 LEU A CA 1
ATOM 811 C C . LEU A 1 105 ? -14.151 15.742 18.585 1.00 75.81 105 LEU A C 1
ATOM 813 O O . LEU A 1 105 ? -14.822 15.940 17.575 1.00 75.81 105 LEU A O 1
ATOM 817 N N . GLY A 1 106 ? -14.734 15.539 19.772 1.00 71.19 106 GLY A N 1
ATOM 818 C CA . GLY A 1 106 ? -16.192 15.539 19.969 1.00 71.19 106 GLY A CA 1
ATOM 819 C C . GLY A 1 106 ? -16.918 14.312 19.400 1.00 71.19 106 GLY A C 1
ATOM 820 O O . GLY A 1 106 ? -18.140 14.239 19.490 1.00 71.19 106 GLY A O 1
ATOM 821 N N . GLN A 1 107 ? -16.189 13.341 18.845 1.00 69.75 107 GLN A N 1
ATOM 822 C CA . GLN A 1 107 ? -16.730 12.062 18.403 1.00 69.75 107 GLN A CA 1
ATOM 823 C C . GLN A 1 107 ? -16.571 11.015 19.503 1.00 69.75 107 GLN A C 1
ATOM 825 O O . GLN A 1 107 ? -15.584 11.001 20.244 1.00 69.75 107 GLN A O 1
ATOM 830 N N . PHE A 1 108 ? -17.562 10.131 19.600 1.00 66.31 108 PHE A N 1
ATOM 831 C CA . PHE A 1 108 ? -17.569 9.012 20.528 1.00 66.31 108 PHE A CA 1
ATOM 832 C C . PHE A 1 108 ? -17.758 7.722 19.741 1.00 66.31 108 PHE A C 1
ATOM 834 O O . PHE A 1 108 ? -18.717 7.587 18.983 1.00 66.31 108 PHE A O 1
ATOM 841 N N . VAL A 1 109 ? -16.842 6.776 19.926 1.00 67.38 109 VAL A N 1
ATOM 842 C CA . VAL A 1 109 ? -16.932 5.453 19.312 1.00 67.38 109 VAL A CA 1
ATOM 843 C C . VAL A 1 109 ? -17.144 4.438 20.427 1.00 67.38 109 VAL A C 1
ATOM 845 O O . VAL A 1 109 ? -16.279 4.265 21.289 1.00 67.38 109 VAL A O 1
ATOM 848 N N . SER A 1 110 ? -18.310 3.788 20.419 1.00 57.84 110 SER A N 1
ATOM 849 C CA . SER A 1 110 ? -18.618 2.651 21.286 1.00 57.84 110 SER A CA 1
ATOM 850 C C . SER A 1 110 ? -18.541 1.348 20.486 1.00 57.84 110 SER A C 1
ATOM 852 O O . SER A 1 110 ? -18.966 1.277 19.331 1.00 57.84 110 SER A O 1
ATOM 854 N N . GLY A 1 111 ? -17.948 0.314 21.082 1.00 63.25 111 GLY A N 1
ATOM 855 C CA . GLY A 1 111 ? -17.791 -0.996 20.455 1.00 63.25 111 GLY A CA 1
ATOM 856 C C . GLY A 1 111 ? -16.655 -1.810 21.067 1.00 63.25 111 GLY A C 1
ATOM 857 O O . GLY A 1 111 ? -15.879 -1.301 21.876 1.00 63.25 111 GLY A O 1
ATOM 858 N N . SER A 1 112 ? -16.557 -3.081 20.673 1.00 60.03 112 SER A N 1
ATOM 859 C CA . SER A 1 112 ? -15.343 -3.871 20.883 1.00 60.03 112 SER A CA 1
ATOM 860 C C . SER A 1 112 ? -14.217 -3.289 20.027 1.00 60.03 112 SER A C 1
ATOM 862 O O . SER A 1 112 ? -14.460 -2.898 18.885 1.00 60.03 112 SER A O 1
ATOM 864 N N . GLY A 1 113 ? -13.007 -3.194 20.584 1.00 61.41 113 GLY A N 1
ATOM 865 C CA . GLY A 1 113 ? -11.833 -2.683 19.872 1.00 61.41 113 GLY A CA 1
ATOM 866 C C . GLY A 1 113 ? -11.591 -3.399 18.538 1.00 61.41 113 GLY A C 1
ATOM 867 O O . GLY A 1 113 ? -11.977 -4.554 18.361 1.00 61.41 113 GLY A O 1
ATOM 868 N N . PHE A 1 114 ? -10.970 -2.689 17.593 1.00 68.12 114 PHE A N 1
ATOM 869 C CA . PHE A 1 114 ? -10.624 -3.226 16.268 1.00 68.12 114 PHE A CA 1
ATOM 870 C C . PHE A 1 114 ? -9.324 -4.032 16.270 1.00 68.12 114 PHE A C 1
ATOM 872 O O . PHE A 1 114 ? -8.959 -4.590 15.247 1.00 68.12 114 PHE A O 1
ATOM 879 N N . ASP A 1 115 ? -8.618 -4.107 17.396 1.00 65.81 115 ASP A N 1
ATOM 880 C CA . ASP A 1 115 ? -7.281 -4.690 17.517 1.00 65.81 115 ASP A CA 1
ATOM 881 C C . ASP A 1 115 ? -7.195 -6.138 17.013 1.00 65.81 115 ASP A C 1
ATOM 883 O O . ASP A 1 115 ? -6.196 -6.508 16.398 1.00 65.81 115 ASP A O 1
ATOM 887 N N . LYS A 1 116 ? -8.257 -6.926 17.220 1.00 68.31 116 LYS A N 1
ATOM 888 C CA . LYS A 1 116 ? -8.326 -8.352 16.855 1.00 68.31 116 LYS A CA 1
ATOM 889 C C . LYS A 1 116 ? -8.926 -8.625 15.480 1.00 68.31 116 LYS A C 1
ATOM 891 O O . LYS A 1 116 ? -8.941 -9.782 15.064 1.00 68.31 116 LYS A O 1
ATOM 896 N N . GLU A 1 117 ? -9.468 -7.614 14.805 1.00 75.00 117 GLU A N 1
ATOM 897 C CA . GLU A 1 117 ? -10.073 -7.827 13.492 1.00 75.00 117 GLU A CA 1
ATOM 898 C C . GLU A 1 117 ? -8.989 -8.065 12.434 1.00 75.00 117 GLU A C 1
ATOM 900 O O . GLU A 1 117 ? -7.903 -7.478 12.489 1.00 75.00 117 GLU A O 1
ATOM 905 N N . ILE A 1 118 ? -9.275 -8.967 11.491 1.00 76.69 118 ILE A N 1
ATOM 906 C CA . ILE A 1 118 ? -8.323 -9.372 10.457 1.00 76.69 118 ILE A CA 1
ATOM 907 C C . ILE A 1 118 ? -8.457 -8.422 9.271 1.00 76.69 118 ILE A C 1
ATOM 909 O O . ILE A 1 118 ? -9.493 -8.342 8.615 1.00 76.69 118 ILE A O 1
ATOM 913 N N . LEU A 1 119 ? -7.373 -7.716 9.000 1.00 79.69 119 LEU A N 1
ATOM 914 C CA . LEU A 1 119 ? -7.152 -6.870 7.848 1.00 79.69 119 LEU A CA 1
ATOM 915 C C . LEU A 1 119 ? -6.621 -7.726 6.691 1.00 79.69 119 LEU A C 1
ATOM 917 O O . LEU A 1 119 ? -5.594 -8.399 6.822 1.00 79.69 119 LEU A O 1
ATOM 921 N N . TYR A 1 120 ? -7.294 -7.677 5.547 1.00 78.56 120 TYR A N 1
ATOM 922 C CA . TYR A 1 120 ? -6.888 -8.395 4.343 1.00 78.56 120 TYR A CA 1
ATOM 923 C C . TYR A 1 120 ? -6.857 -7.471 3.126 1.00 78.56 120 TYR A C 1
ATOM 925 O O . TYR A 1 120 ? -7.553 -6.453 3.053 1.00 78.56 120 TYR A O 1
ATOM 933 N N . ILE A 1 121 ? -6.028 -7.833 2.149 1.00 80.69 121 ILE A N 1
ATOM 934 C CA . ILE A 1 121 ? -5.985 -7.146 0.860 1.00 80.69 121 ILE A CA 1
ATOM 935 C C . ILE A 1 121 ? -7.115 -7.644 -0.031 1.00 80.69 121 ILE A C 1
ATOM 937 O O . ILE A 1 121 ? -7.372 -8.840 -0.145 1.00 80.69 121 ILE A O 1
ATOM 941 N N . THR A 1 122 ? -7.784 -6.706 -0.693 1.00 81.00 122 THR A N 1
ATOM 942 C CA . THR A 1 122 ? -8.793 -7.022 -1.704 1.00 81.00 122 THR A CA 1
ATOM 943 C C . THR A 1 122 ? -8.136 -7.359 -3.043 1.00 81.00 122 THR A C 1
ATOM 945 O O . THR A 1 122 ? -6.984 -7.007 -3.306 1.00 81.00 122 THR A O 1
ATOM 948 N N . ALA A 1 123 ? -8.892 -7.977 -3.954 1.00 77.31 123 ALA A N 1
ATOM 949 C CA . ALA A 1 123 ? -8.415 -8.225 -5.315 1.00 77.31 123 ALA A CA 1
ATOM 950 C C . ALA A 1 123 ? -7.949 -6.931 -6.021 1.00 77.31 123 ALA A C 1
ATOM 952 O O . ALA A 1 123 ? -6.905 -6.937 -6.669 1.00 77.31 123 ALA A O 1
ATOM 953 N N . GLU A 1 124 ? -8.658 -5.805 -5.840 1.00 76.94 124 GLU A N 1
ATOM 954 C CA . GLU A 1 124 ? -8.237 -4.494 -6.371 1.00 76.94 124 GLU A CA 1
ATOM 955 C C . GLU A 1 124 ? -6.867 -4.060 -5.817 1.00 76.94 124 GLU A C 1
ATOM 957 O O . GLU A 1 124 ? -6.050 -3.512 -6.558 1.00 76.94 124 GLU A O 1
ATOM 962 N N . GLY A 1 125 ? -6.588 -4.324 -4.534 1.00 77.06 125 GLY A N 1
ATOM 963 C CA . GLY A 1 125 ? -5.293 -4.029 -3.918 1.00 77.06 125 GLY A CA 1
ATOM 964 C C . GLY A 1 125 ? -4.145 -4.840 -4.525 1.00 77.06 125 GLY A C 1
ATOM 965 O O . GLY A 1 125 ? -3.092 -4.271 -4.823 1.00 77.06 125 GLY A O 1
ATOM 966 N N . HIS A 1 126 ? -4.360 -6.135 -4.783 1.00 78.12 126 HIS A N 1
ATOM 967 C CA . HIS A 1 126 ? -3.381 -6.982 -5.477 1.00 78.12 126 HIS A CA 1
ATOM 968 C C . HIS A 1 126 ? -3.114 -6.498 -6.905 1.00 78.12 126 HIS A C 1
ATOM 970 O O . HIS A 1 126 ? -1.958 -6.267 -7.258 1.00 78.12 126 HIS A O 1
ATOM 976 N N . PHE A 1 127 ? -4.164 -6.228 -7.689 1.00 80.81 127 PHE A N 1
ATOM 977 C CA . PHE A 1 127 ? -4.004 -5.690 -9.044 1.00 80.81 127 PHE A CA 1
ATOM 978 C C . PHE A 1 127 ? -3.219 -4.379 -9.058 1.00 80.81 127 PHE A C 1
ATOM 980 O O . PHE A 1 127 ? -2.409 -4.149 -9.956 1.00 80.81 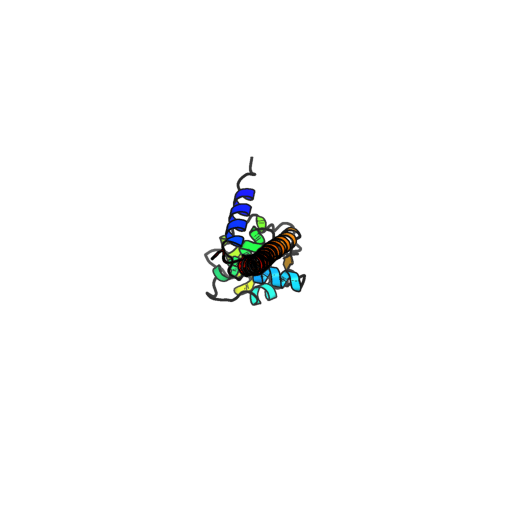127 PHE A O 1
ATOM 987 N N . LYS A 1 128 ? -3.417 -3.519 -8.052 1.00 77.88 128 LYS A N 1
ATOM 988 C CA . LYS A 1 128 ? -2.677 -2.260 -7.970 1.00 77.88 128 LYS A CA 1
ATOM 989 C C . LYS A 1 128 ? -1.196 -2.466 -7.665 1.00 77.88 128 LYS A C 1
ATOM 991 O O . LYS A 1 128 ? -0.359 -1.750 -8.217 1.00 77.88 128 LYS A O 1
ATOM 996 N N . LEU A 1 129 ? -0.860 -3.419 -6.796 1.00 78.88 129 LEU A N 1
ATOM 997 C CA . LEU A 1 129 ? 0.532 -3.775 -6.523 1.00 78.88 129 LEU A CA 1
ATOM 998 C C . LEU A 1 129 ? 1.220 -4.326 -7.774 1.00 78.88 129 LEU A C 1
ATOM 1000 O O . LEU A 1 129 ? 2.337 -3.899 -8.077 1.00 78.88 129 LEU A O 1
ATOM 1004 N N . ASP A 1 130 ? 0.534 -5.186 -8.523 1.00 80.50 130 ASP A N 1
ATOM 1005 C CA . ASP A 1 130 ? 1.045 -5.750 -9.773 1.00 80.50 130 ASP A CA 1
ATOM 1006 C C . ASP A 1 130 ? 1.232 -4.671 -10.843 1.00 80.50 130 ASP A C 1
ATOM 1008 O O . ASP A 1 130 ? 2.300 -4.588 -11.448 1.00 80.50 130 ASP A O 1
ATOM 1012 N N . GLU A 1 131 ? 0.266 -3.760 -11.010 1.00 79.62 131 GLU A N 1
ATOM 1013 C CA . GLU A 1 131 ? 0.381 -2.620 -11.931 1.00 79.62 131 GLU A CA 1
ATOM 1014 C C . GLU A 1 131 ? 1.610 -1.755 -11.596 1.00 79.62 131 GLU A C 1
ATOM 1016 O O . GLU A 1 131 ? 2.356 -1.320 -12.478 1.00 79.62 131 GLU A O 1
ATOM 1021 N N . LEU A 1 132 ? 1.854 -1.501 -10.307 1.00 77.19 132 LEU A N 1
ATOM 1022 C CA . LEU A 1 132 ? 3.001 -0.714 -9.857 1.00 77.19 132 LEU A CA 1
ATOM 1023 C C . LEU A 1 132 ? 4.329 -1.456 -10.042 1.00 77.19 132 LEU A C 1
ATOM 1025 O O . LEU A 1 132 ? 5.331 -0.825 -10.393 1.00 77.19 132 LEU A O 1
ATOM 1029 N N . ALA A 1 133 ? 4.357 -2.770 -9.816 1.00 75.31 133 ALA A N 1
ATOM 1030 C CA . ALA A 1 133 ? 5.527 -3.603 -10.071 1.00 75.31 133 ALA A CA 1
ATOM 1031 C C . ALA A 1 133 ? 5.846 -3.658 -11.572 1.00 75.31 133 ALA A C 1
ATOM 1033 O O . ALA A 1 133 ? 6.998 -3.458 -11.965 1.00 75.31 133 ALA A O 1
ATOM 1034 N N . GLN A 1 134 ? 4.821 -3.819 -12.408 1.00 81.12 134 GLN A N 1
ATOM 1035 C CA . GLN A 1 134 ? 4.941 -3.831 -13.859 1.00 81.12 134 GLN A CA 1
ATOM 1036 C C . GLN A 1 134 ? 5.470 -2.494 -14.385 1.00 81.12 134 GLN A C 1
ATOM 1038 O O . GLN A 1 134 ? 6.490 -2.482 -15.068 1.00 81.12 134 GLN A O 1
ATOM 1043 N N . LYS A 1 135 ? 4.882 -1.357 -13.988 1.00 79.69 135 LYS A N 1
ATOM 1044 C CA . LYS A 1 135 ? 5.364 -0.025 -14.406 1.00 79.69 135 LYS A CA 1
ATOM 1045 C C . LYS A 1 135 ? 6.816 0.237 -14.014 1.00 79.69 135 LYS A C 1
ATOM 1047 O O . LYS A 1 135 ? 7.541 0.932 -14.725 1.00 79.69 135 LYS A O 1
ATOM 1052 N N . ARG A 1 136 ? 7.263 -0.282 -12.865 1.00 72.69 136 ARG A N 1
ATOM 1053 C CA . ARG A 1 136 ? 8.679 -0.202 -12.468 1.00 72.69 136 ARG A CA 1
ATOM 1054 C C . ARG A 1 136 ? 9.555 -1.060 -13.371 1.00 72.69 136 ARG A C 1
ATOM 1056 O O . ARG A 1 136 ? 10.600 -0.583 -13.800 1.00 72.69 136 ARG A O 1
ATOM 1063 N N . SER A 1 137 ? 9.118 -2.279 -13.675 1.00 74.88 137 SER A N 1
ATOM 1064 C CA . SER A 1 137 ? 9.822 -3.180 -14.588 1.00 74.88 137 SER A CA 1
ATOM 1065 C C . SER A 1 137 ? 9.953 -2.562 -15.981 1.00 74.88 137 SER A C 1
ATOM 1067 O O . SER A 1 137 ? 11.055 -2.485 -16.510 1.00 74.88 137 SER A O 1
ATOM 1069 N N . GLU A 1 138 ? 8.875 -1.997 -16.528 1.00 83.12 138 GLU A N 1
ATOM 1070 C CA . GLU A 1 138 ? 8.873 -1.312 -17.829 1.00 83.12 138 GLU A CA 1
ATOM 1071 C C . GLU A 1 138 ? 9.897 -0.175 -17.892 1.00 83.12 138 GLU A C 1
ATOM 1073 O O . GLU A 1 138 ? 10.633 -0.058 -18.868 1.00 83.12 138 GLU A O 1
ATOM 1078 N N . ARG A 1 139 ? 10.010 0.634 -16.831 1.00 84.94 139 ARG A N 1
ATOM 1079 C CA . ARG A 1 139 ? 11.025 1.698 -16.755 1.00 84.94 139 ARG A CA 1
ATOM 1080 C C . ARG A 1 139 ? 12.446 1.140 -16.749 1.00 84.94 139 ARG A C 1
ATOM 1082 O O . ARG A 1 139 ? 13.310 1.691 -17.424 1.00 84.94 139 ARG A O 1
ATOM 1089 N N . ILE A 1 140 ? 12.690 0.063 -16.003 1.00 85.00 140 ILE A N 1
ATOM 1090 C CA . ILE A 1 140 ? 14.005 -0.594 -15.952 1.00 85.00 140 ILE A CA 1
ATOM 1091 C C . ILE A 1 140 ? 14.358 -1.162 -17.329 1.00 85.00 140 ILE A C 1
ATOM 1093 O O . ILE A 1 140 ? 15.454 -0.916 -17.828 1.00 85.00 140 ILE A O 1
ATOM 1097 N N . TRP A 1 141 ? 13.419 -1.854 -17.975 1.00 86.38 141 TRP A N 1
ATOM 1098 C CA . TRP A 1 141 ? 13.601 -2.386 -19.324 1.00 86.38 141 TRP A CA 1
ATOM 1099 C C . TRP A 1 141 ? 13.843 -1.285 -20.353 1.00 86.38 141 TRP A C 1
ATOM 1101 O O . TRP A 1 141 ? 14.757 -1.411 -21.163 1.00 86.38 141 TRP A O 1
ATOM 1111 N N . ALA A 1 142 ? 13.101 -0.179 -20.292 1.00 89.75 142 ALA A N 1
ATOM 1112 C CA . ALA A 1 142 ? 13.308 0.960 -21.181 1.00 89.75 142 ALA A CA 1
ATOM 1113 C C . ALA A 1 142 ? 14.722 1.551 -21.042 1.00 89.75 142 ALA A C 1
ATOM 1115 O O . ALA A 1 142 ? 15.373 1.837 -22.047 1.00 89.75 142 ALA A O 1
ATOM 1116 N N . ILE A 1 143 ? 15.228 1.680 -19.808 1.00 90.12 143 ILE A N 1
ATOM 1117 C CA . ILE A 1 143 ? 16.600 2.140 -19.547 1.00 90.12 143 ILE A CA 1
ATOM 1118 C C . ILE A 1 143 ? 17.622 1.142 -20.105 1.00 90.12 143 ILE A C 1
ATOM 1120 O O . ILE A 1 143 ? 18.558 1.551 -20.789 1.00 90.12 143 ILE A O 1
ATOM 1124 N N . LEU A 1 144 ? 17.440 -0.160 -19.859 1.00 91.88 144 LEU A N 1
ATOM 1125 C CA . LEU A 1 144 ? 18.348 -1.203 -20.348 1.00 91.88 144 LEU A CA 1
ATOM 1126 C C . LEU A 1 144 ? 18.420 -1.240 -21.876 1.00 91.88 144 LEU A C 1
ATOM 1128 O O . LEU A 1 144 ? 19.515 -1.309 -22.433 1.00 91.88 144 LEU A O 1
ATOM 1132 N N . ILE A 1 145 ? 17.274 -1.145 -22.552 1.00 92.62 145 ILE A N 1
ATOM 1133 C CA . ILE A 1 145 ? 17.209 -1.086 -24.015 1.00 92.62 145 ILE A CA 1
ATOM 1134 C C . ILE A 1 145 ? 17.918 0.176 -24.519 1.00 92.62 145 ILE A C 1
ATOM 1136 O O . ILE A 1 145 ? 18.715 0.090 -25.449 1.00 92.62 145 ILE A O 1
ATOM 1140 N N . GLY A 1 146 ? 17.701 1.330 -23.879 1.00 92.00 146 GLY A N 1
ATOM 1141 C CA . GLY A 1 146 ? 18.392 2.573 -24.228 1.00 92.00 146 GLY A CA 1
ATOM 1142 C C . GLY A 1 146 ? 19.916 2.467 -24.112 1.00 92.00 146 GLY A C 1
ATOM 1143 O O . GLY A 1 146 ? 20.633 2.881 -25.023 1.00 92.00 146 GLY A O 1
ATOM 1144 N N . ILE A 1 147 ? 20.416 1.855 -23.033 1.00 92.50 147 ILE A N 1
ATOM 1145 C CA . ILE A 1 147 ? 21.852 1.604 -22.838 1.00 92.50 147 ILE A CA 1
ATOM 1146 C C . ILE A 1 147 ? 22.384 0.655 -23.917 1.00 92.50 147 ILE A C 1
ATOM 1148 O O . ILE A 1 147 ? 23.409 0.945 -24.532 1.00 92.50 147 ILE A O 1
ATOM 1152 N N . ALA A 1 148 ? 21.687 -0.452 -24.182 1.00 93.00 148 ALA A N 1
ATOM 1153 C CA . ALA A 1 148 ? 22.101 -1.433 -25.182 1.00 93.00 148 ALA A CA 1
ATOM 1154 C C . ALA A 1 148 ? 22.201 -0.811 -26.583 1.00 93.00 148 ALA A C 1
ATOM 1156 O O . ALA A 1 148 ? 23.226 -0.955 -27.247 1.00 93.00 148 ALA A O 1
ATOM 1157 N N . VAL A 1 149 ? 21.180 -0.051 -26.995 1.00 93.94 149 VAL A N 1
ATOM 1158 C CA . VAL A 1 149 ? 21.168 0.663 -28.280 1.00 93.94 149 VAL A CA 1
ATOM 1159 C C . VAL A 1 149 ? 22.300 1.690 -28.345 1.00 93.94 149 VAL A C 1
ATOM 1161 O O . VAL A 1 149 ? 23.006 1.751 -29.350 1.00 93.94 149 VAL A O 1
ATOM 1164 N N . GLY A 1 150 ? 22.533 2.451 -27.271 1.00 91.94 150 GLY A N 1
ATOM 1165 C CA . GLY A 1 150 ? 23.637 3.411 -27.199 1.00 91.94 150 GLY A CA 1
ATOM 1166 C C . GLY A 1 150 ? 25.012 2.759 -27.390 1.00 91.94 150 GLY A C 1
ATOM 1167 O O . GLY A 1 150 ? 25.829 3.261 -28.162 1.00 91.94 150 GLY A O 1
ATOM 1168 N N . ILE A 1 151 ? 25.246 1.606 -26.753 1.00 92.25 151 ILE A N 1
ATOM 1169 C CA . ILE A 1 151 ? 26.487 0.832 -26.913 1.00 92.25 151 ILE A CA 1
ATOM 1170 C C . ILE A 1 151 ? 26.626 0.332 -28.355 1.00 92.25 151 ILE A C 1
ATOM 1172 O O . ILE A 1 151 ? 27.690 0.487 -28.953 1.00 92.25 151 ILE A O 1
ATOM 1176 N N . SER A 1 152 ? 25.564 -0.231 -28.941 1.00 90.38 152 SER A N 1
ATOM 1177 C CA . SER A 1 152 ? 25.598 -0.727 -30.323 1.00 90.38 152 SER A CA 1
ATOM 1178 C C . SER A 1 152 ? 25.941 0.378 -31.323 1.00 90.38 152 SER A C 1
ATOM 1180 O O . SER A 1 152 ? 26.810 0.186 -32.173 1.00 90.38 152 SER A O 1
ATOM 1182 N N . VAL A 1 153 ? 25.316 1.553 -31.195 1.00 92.38 153 VAL A N 1
ATOM 1183 C CA . VAL A 1 153 ? 25.589 2.707 -32.065 1.00 92.38 153 VAL A CA 1
ATOM 1184 C C . VAL A 1 153 ? 27.033 3.185 -31.912 1.00 92.38 153 VAL A C 1
ATOM 1186 O O . VAL A 1 153 ? 27.692 3.440 -32.918 1.00 92.38 153 VAL A O 1
ATOM 1189 N N . ALA A 1 154 ? 27.559 3.255 -30.687 1.00 89.88 154 ALA A N 1
ATOM 1190 C CA . ALA A 1 154 ? 28.938 3.673 -30.445 1.00 89.88 154 ALA A CA 1
ATOM 1191 C C . ALA A 1 154 ? 29.962 2.712 -31.075 1.00 89.88 154 ALA A C 1
ATOM 1193 O O . ALA A 1 154 ? 30.908 3.159 -31.724 1.00 89.88 154 ALA A O 1
ATOM 1194 N N . VAL A 1 155 ? 29.754 1.397 -30.937 1.00 90.19 155 VAL A N 1
ATOM 1195 C CA . VAL A 1 155 ? 30.643 0.378 -31.522 1.00 90.19 155 VAL A CA 1
ATOM 1196 C C . VAL A 1 155 ? 30.624 0.441 -33.049 1.00 90.19 155 VAL A C 1
ATOM 1198 O O . VAL A 1 155 ? 31.686 0.469 -33.673 1.00 90.19 155 VAL A O 1
ATOM 1201 N N . ILE A 1 156 ? 29.435 0.512 -33.657 1.00 89.00 156 ILE A N 1
ATOM 1202 C CA . ILE A 1 156 ? 29.290 0.596 -35.117 1.00 89.00 156 ILE A CA 1
ATOM 1203 C C . ILE A 1 156 ? 29.910 1.894 -35.638 1.00 89.00 156 ILE A C 1
ATOM 1205 O O . ILE A 1 156 ? 30.692 1.858 -36.585 1.00 89.00 156 ILE A O 1
ATOM 1209 N N . SER A 1 157 ? 29.614 3.031 -35.004 1.00 86.19 157 SER A N 1
ATOM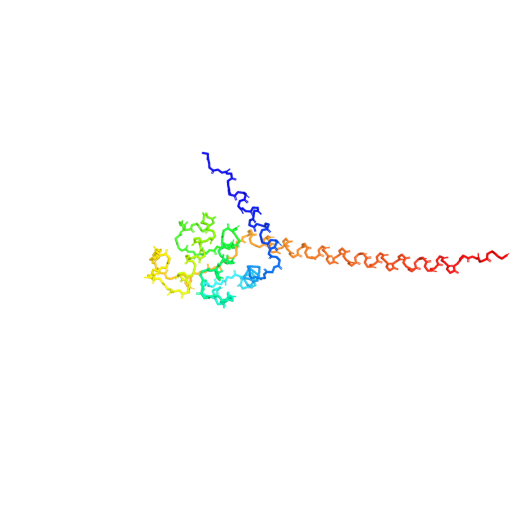 1210 C CA . SER A 1 157 ? 30.169 4.326 -35.403 1.00 86.19 157 SER A CA 1
ATOM 1211 C C . SER A 1 157 ? 31.694 4.324 -35.336 1.00 86.19 157 SER A C 1
ATOM 1213 O O . SER A 1 157 ? 32.339 4.804 -36.263 1.00 86.19 157 SER A O 1
ATOM 1215 N N . ASN A 1 158 ? 32.282 3.755 -34.279 1.00 85.88 158 ASN A N 1
ATOM 1216 C CA . ASN A 1 158 ? 33.733 3.649 -34.157 1.00 85.88 158 ASN A CA 1
ATOM 1217 C C . ASN A 1 158 ? 34.336 2.781 -35.273 1.00 85.88 158 ASN A C 1
ATOM 1219 O O . ASN A 1 158 ? 35.348 3.148 -35.865 1.00 85.88 158 ASN A O 1
ATOM 1223 N N . HIS A 1 159 ? 33.693 1.660 -35.612 1.00 81.88 159 HIS A N 1
ATOM 1224 C CA . HIS A 1 159 ? 34.181 0.788 -36.679 1.00 81.88 159 HIS A CA 1
ATOM 1225 C C . HIS A 1 159 ? 34.063 1.428 -38.071 1.00 81.88 159 HIS A C 1
ATOM 1227 O O . HIS A 1 159 ? 34.962 1.262 -38.896 1.00 81.88 159 HIS A O 1
ATOM 1233 N N . VAL A 1 160 ? 32.989 2.180 -38.331 1.00 82.38 160 VAL A N 1
ATOM 1234 C CA . VAL A 1 160 ? 32.818 2.929 -39.584 1.00 82.38 160 VAL A CA 1
ATOM 1235 C C . VAL A 1 160 ? 33.891 4.005 -39.704 1.00 82.38 160 VAL A C 1
ATOM 1237 O O . VAL A 1 160 ? 34.558 4.057 -40.730 1.00 82.38 160 VAL A O 1
ATOM 1240 N N . ILE A 1 161 ? 34.115 4.804 -38.655 1.00 73.50 161 ILE A N 1
ATOM 1241 C CA . ILE A 1 161 ? 35.143 5.859 -38.643 1.00 73.50 161 ILE A CA 1
ATOM 1242 C C . ILE A 1 161 ? 36.543 5.269 -38.869 1.00 73.50 161 ILE A C 1
ATOM 1244 O O . ILE A 1 161 ? 37.318 5.829 -39.637 1.00 73.50 161 ILE A O 1
ATOM 1248 N N . ALA A 1 162 ? 36.852 4.118 -38.265 1.00 69.56 162 ALA A N 1
ATOM 1249 C CA . ALA A 1 162 ? 38.141 3.445 -38.437 1.00 69.56 162 ALA A CA 1
ATOM 1250 C C . ALA A 1 162 ? 38.392 2.923 -39.866 1.00 69.56 162 ALA A C 1
ATOM 1252 O O . ALA A 1 162 ? 39.543 2.737 -40.251 1.00 69.56 162 ALA A O 1
ATOM 1253 N N . ASN A 1 163 ? 37.334 2.693 -40.650 1.00 66.50 163 ASN A N 1
ATOM 1254 C CA . ASN A 1 163 ? 37.419 2.117 -41.993 1.00 66.50 163 ASN A CA 1
ATOM 1255 C C . ASN A 1 163 ? 37.255 3.149 -43.123 1.00 66.50 163 ASN A C 1
ATOM 1257 O O . ASN A 1 163 ? 37.269 2.756 -44.290 1.00 66.50 163 ASN A O 1
ATOM 1261 N N . VAL A 1 164 ? 37.087 4.444 -42.823 1.00 67.06 164 VAL A N 1
ATOM 1262 C CA . VAL A 1 164 ? 37.072 5.482 -43.866 1.00 67.06 164 VAL A CA 1
ATOM 1263 C C . VAL A 1 164 ? 38.516 5.744 -44.313 1.00 67.06 164 VAL A C 1
ATOM 1265 O O . VAL A 1 164 ? 39.311 6.233 -43.507 1.00 67.06 164 VAL A O 1
ATOM 1268 N N . PRO A 1 165 ? 38.895 5.443 -45.571 1.00 60.19 165 PRO A N 1
ATOM 1269 C CA . PRO A 1 165 ? 40.216 5.791 -46.068 1.00 60.19 165 PRO A CA 1
ATOM 1270 C C . PRO A 1 165 ? 40.354 7.315 -46.089 1.00 60.19 165 PRO A C 1
ATOM 1272 O O . PRO A 1 165 ? 39.517 8.022 -46.652 1.00 60.19 165 PRO A O 1
ATOM 1275 N N . VAL A 1 166 ? 41.419 7.822 -45.468 1.00 62.66 166 VAL A N 1
ATOM 1276 C CA . VAL A 1 166 ? 41.823 9.223 -45.591 1.00 62.66 166 VAL A CA 1
ATOM 1277 C C . VAL A 1 166 ? 42.261 9.421 -47.041 1.00 62.66 166 VAL A C 1
ATOM 1279 O O . VAL A 1 166 ? 43.361 9.023 -47.418 1.00 62.66 166 VAL A O 1
ATOM 1282 N N . CYS A 1 167 ? 41.373 9.962 -47.878 1.00 59.19 167 CYS A N 1
ATOM 1283 C CA . CYS A 1 167 ? 41.744 10.440 -49.204 1.00 59.19 167 CYS A CA 1
ATOM 1284 C C . CYS A 1 167 ? 42.686 11.633 -49.011 1.00 59.19 167 CYS A C 1
ATOM 1286 O O . CYS A 1 167 ? 42.234 12.720 -48.652 1.00 59.19 167 CYS A O 1
ATOM 1288 N N . ASN A 1 168 ? 43.983 11.377 -49.178 1.00 46.00 168 ASN A N 1
ATOM 1289 C CA . ASN A 1 168 ? 45.042 12.379 -49.251 1.00 46.00 168 ASN A CA 1
ATOM 1290 C C . ASN A 1 168 ? 45.238 12.808 -50.707 1.00 46.00 168 ASN A C 1
ATOM 1292 O O . ASN A 1 168 ? 45.178 11.909 -51.579 1.00 46.00 168 ASN A O 1
#

Radius of gyration: 24.32 Å; chains: 1; bounding box: 75×28×74 Å

Foldseek 3Di:
DDPDVLVVLLVVLVVVVVVCPDDQLVVLLVVQVVVQKDQLLVSVVSQDPDPLDLVSCLSVLSCLLNLFKDWPDPPPPDRSVPDDSSVVSRVSSCQRPVNAQDDDPNDHHHDHGSRGIMMGGDPVNVVVNVVVVVVVVVVVVVVVVVVVVVVVCVVVVVVVVVPDDPPD